Protein AF-A0A5Q3Q270-F1 (afdb_monomer_lite)

Sequence (62 aa):
MAREQHPSETERARRLAEVFGDVLPDTTSDERRSGSTGDEPEGRDESERWYRENRPPHHDPS

Organism: NCBI:txid2665642

Structure (mmCIF, N/CA/C/O backbone):
data_AF-A0A5Q3Q270-F1
#
_entry.id   AF-A0A5Q3Q270-F1
#
loop_
_atom_site.group_PDB
_atom_site.id
_atom_site.type_symbol
_atom_site.label_atom_id
_atom_site.label_alt_id
_atom_site.label_comp_id
_atom_site.label_asym_id
_atom_site.label_entity_id
_atom_site.label_seq_id
_atom_site.pdbx_PDB_ins_code
_atom_site.Cartn_x
_atom_site.Cartn_y
_atom_site.Cartn_z
_atom_site.occupancy
_atom_site.B_iso_or_equiv
_atom_site.auth_seq_id
_atom_site.auth_comp_id
_atom_site.auth_asym_id
_atom_site.auth_atom_id
_atom_site.pdbx_PDB_model_num
ATOM 1 N N . MET A 1 1 ? -26.530 8.922 -18.28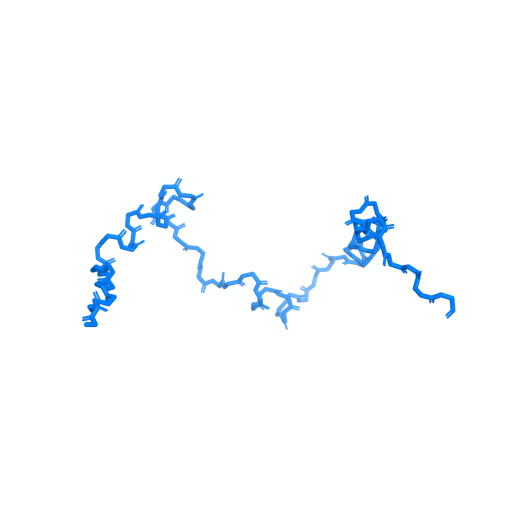0 1.00 46.09 1 MET A N 1
ATOM 2 C CA . MET A 1 1 ? -25.182 8.929 -17.677 1.00 46.09 1 MET A CA 1
ATOM 3 C C . MET A 1 1 ? -25.162 7.826 -16.634 1.00 46.09 1 MET A C 1
ATOM 5 O O . MET A 1 1 ? -25.985 7.877 -15.727 1.00 46.09 1 MET A O 1
ATOM 9 N N . ALA A 1 2 ? -24.363 6.776 -16.830 1.00 59.38 2 ALA A N 1
ATOM 10 C CA . ALA A 1 2 ? -24.255 5.698 -15.850 1.00 59.38 2 ALA A CA 1
ATOM 11 C C . ALA A 1 2 ? -23.534 6.246 -14.611 1.00 59.38 2 ALA A C 1
ATOM 13 O O . ALA A 1 2 ? -22.486 6.870 -14.747 1.00 59.38 2 ALA A O 1
ATOM 14 N N . ARG A 1 3 ? -24.119 6.079 -13.422 1.00 63.94 3 ARG A N 1
ATOM 15 C CA . ARG A 1 3 ? -23.400 6.334 -12.172 1.00 63.94 3 ARG A CA 1
ATOM 16 C C . ARG A 1 3 ? -22.341 5.247 -12.040 1.00 63.94 3 ARG A C 1
ATOM 18 O O . ARG A 1 3 ? -22.691 4.070 -12.033 1.00 63.94 3 ARG A O 1
ATOM 25 N N . GLU A 1 4 ? -21.077 5.639 -11.955 1.00 64.62 4 GLU A N 1
ATOM 26 C CA . GLU A 1 4 ? -20.011 4.750 -11.504 1.00 64.62 4 GLU A CA 1
ATOM 27 C C . GLU A 1 4 ? -20.355 4.312 -10.077 1.00 64.62 4 GLU A C 1
ATOM 29 O O . GLU A 1 4 ? -20.303 5.089 -9.124 1.00 64.62 4 GLU A O 1
ATOM 34 N N . GLN A 1 5 ? -20.827 3.076 -9.946 1.00 71.25 5 GLN A N 1
ATOM 35 C CA . GLN A 1 5 ? -21.121 2.480 -8.653 1.00 71.25 5 GLN A CA 1
ATOM 36 C C . GLN A 1 5 ? -19.769 2.134 -8.024 1.00 71.25 5 GLN A C 1
ATOM 38 O O . GLN A 1 5 ? -19.129 1.160 -8.421 1.00 71.25 5 GLN A O 1
ATOM 43 N N . HIS A 1 6 ? -19.301 2.956 -7.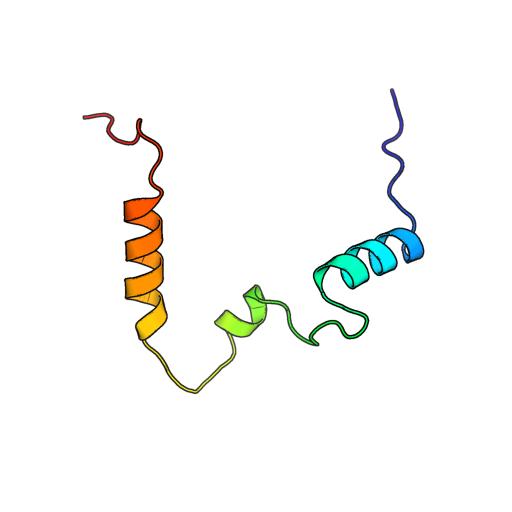087 1.00 77.81 6 HIS A N 1
ATOM 44 C CA . HIS A 1 6 ? -18.109 2.621 -6.318 1.00 77.81 6 HIS A CA 1
ATOM 45 C C . HIS A 1 6 ? -18.401 1.408 -5.423 1.00 77.81 6 HIS A C 1
ATOM 47 O O . HIS A 1 6 ? -19.479 1.347 -4.822 1.00 77.81 6 HIS A O 1
ATOM 53 N N . PRO A 1 7 ? -17.471 0.441 -5.334 1.00 82.31 7 PRO A N 1
ATOM 54 C CA . PRO A 1 7 ? -17.638 -0.706 -4.456 1.00 82.31 7 PRO A CA 1
ATOM 55 C C . PRO A 1 7 ? -17.753 -0.240 -3.006 1.00 82.31 7 PRO A C 1
ATOM 57 O O . PRO A 1 7 ? -17.119 0.737 -2.599 1.00 82.31 7 PRO A O 1
ATOM 60 N N . SER A 1 8 ? -18.539 -0.969 -2.222 1.00 92.00 8 SER A N 1
ATOM 61 C CA . SER A 1 8 ? -18.596 -0.766 -0.778 1.00 92.00 8 SER A CA 1
ATOM 62 C C . SER A 1 8 ? -17.226 -1.014 -0.134 1.00 92.00 8 SER A C 1
ATOM 64 O O . SER A 1 8 ? -16.375 -1.730 -0.672 1.00 92.00 8 SER A O 1
ATOM 66 N N . GLU A 1 9 ? -17.007 -0.458 1.058 1.00 89.19 9 GLU A N 1
ATOM 67 C CA . GLU A 1 9 ? -15.752 -0.650 1.797 1.00 89.19 9 GLU A CA 1
ATOM 68 C C . GLU A 1 9 ? -15.453 -2.132 2.055 1.00 89.19 9 GLU A C 1
ATOM 70 O O . GLU A 1 9 ? -14.307 -2.563 1.942 1.00 89.19 9 GLU A O 1
ATOM 75 N N . THR A 1 10 ? -16.488 -2.939 2.308 1.00 91.12 10 THR A N 1
ATOM 76 C CA . THR A 1 10 ? -16.364 -4.390 2.492 1.00 91.12 10 THR A CA 1
ATOM 77 C C . THR A 1 10 ? -15.902 -5.101 1.221 1.00 91.12 10 THR A C 1
ATOM 79 O O . THR A 1 10 ? -15.052 -5.988 1.280 1.00 91.12 10 THR A O 1
ATOM 82 N N . GLU A 1 11 ? -16.435 -4.724 0.059 1.00 93.06 11 GLU A N 1
ATOM 83 C CA . GLU A 1 11 ? -16.010 -5.293 -1.225 1.00 93.06 11 GLU A CA 1
ATOM 84 C C . GLU A 1 11 ? -14.570 -4.903 -1.558 1.00 93.06 11 GLU A C 1
ATOM 86 O O . GLU A 1 11 ? -13.797 -5.725 -2.055 1.00 93.06 11 GLU A O 1
ATOM 91 N N . ARG A 1 12 ? -14.186 -3.664 -1.234 1.00 91.06 12 ARG A N 1
ATOM 92 C CA . ARG A 1 12 ? -12.815 -3.184 -1.400 1.00 91.06 12 ARG A CA 1
ATOM 93 C C . ARG A 1 12 ? -11.844 -3.935 -0.486 1.00 91.06 12 ARG A C 1
ATOM 95 O O . ARG A 1 12 ? -10.808 -4.379 -0.968 1.00 91.06 12 ARG A O 1
ATOM 102 N N . ALA A 1 13 ? -12.192 -4.141 0.784 1.00 87.06 13 ALA A N 1
ATOM 103 C CA . ALA A 1 13 ? -11.372 -4.895 1.733 1.00 87.06 13 ALA A CA 1
ATOM 104 C C . ALA A 1 13 ? -11.165 -6.356 1.297 1.00 87.06 13 ALA A C 1
ATOM 106 O O . ALA A 1 13 ? -10.039 -6.841 1.318 1.00 87.06 13 ALA A O 1
ATOM 107 N N . ARG A 1 14 ? -12.218 -7.038 0.816 1.00 91.38 14 ARG A N 1
ATOM 108 C CA . ARG A 1 14 ? -12.108 -8.418 0.301 1.00 91.38 14 ARG A CA 1
ATOM 109 C C . ARG A 1 14 ? -11.164 -8.535 -0.894 1.00 91.38 14 ARG A C 1
ATOM 111 O O . ARG A 1 14 ? -10.355 -9.453 -0.931 1.00 91.38 14 ARG A O 1
ATOM 118 N N . ARG A 1 15 ? -11.242 -7.603 -1.851 1.00 90.62 15 ARG A N 1
ATOM 119 C CA . ARG A 1 15 ? -10.324 -7.581 -3.006 1.00 90.62 15 ARG A CA 1
ATOM 120 C C . ARG A 1 15 ? -8.877 -7.338 -2.596 1.00 90.62 15 ARG A C 1
ATOM 122 O O . ARG A 1 15 ? -7.973 -7.907 -3.190 1.00 90.62 15 ARG A O 1
ATOM 129 N N . LEU A 1 16 ? -8.654 -6.483 -1.599 1.00 88.25 16 LEU A N 1
ATOM 130 C CA . LEU A 1 16 ? -7.312 -6.269 -1.066 1.00 88.25 16 LEU A CA 1
ATOM 131 C C . LEU A 1 16 ? -6.794 -7.537 -0.379 1.00 88.25 16 LEU A C 1
ATOM 133 O O . LEU A 1 16 ? -5.655 -7.913 -0.624 1.00 88.25 16 LEU A O 1
ATOM 137 N N . ALA A 1 17 ? -7.631 -8.239 0.387 1.00 88.62 17 A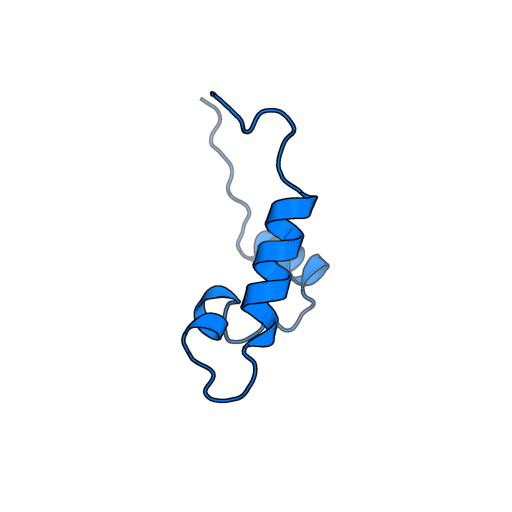LA A N 1
ATOM 138 C CA . ALA A 1 17 ? -7.239 -9.485 1.042 1.00 88.62 17 ALA A CA 1
ATOM 139 C C . ALA A 1 17 ? -6.914 -10.624 0.059 1.00 88.62 17 ALA A C 1
ATOM 141 O O . ALA A 1 17 ? -6.032 -11.431 0.331 1.00 88.62 17 ALA A O 1
ATOM 142 N N . GLU A 1 18 ? -7.555 -10.667 -1.112 1.00 89.38 18 GLU A N 1
ATOM 143 C CA . GLU A 1 18 ? -7.232 -11.635 -2.174 1.00 89.38 18 GLU A CA 1
ATOM 144 C C . GLU A 1 18 ? -5.788 -11.491 -2.690 1.00 89.38 18 GLU A C 1
ATOM 146 O O . GLU A 1 18 ? -5.148 -12.485 -3.026 1.00 89.38 18 GLU A O 1
ATOM 151 N N . VAL A 1 19 ? -5.264 -10.262 -2.728 1.00 88.06 19 VAL A N 1
ATOM 152 C CA . VAL A 1 19 ? -3.920 -9.959 -3.251 1.00 88.06 19 VAL A CA 1
ATOM 153 C C . VAL A 1 19 ? -2.876 -9.886 -2.136 1.00 88.06 19 VAL A C 1
ATOM 155 O O . VAL A 1 19 ? -1.747 -10.337 -2.313 1.00 88.06 19 VAL A O 1
ATOM 158 N N . PHE A 1 20 ? -3.244 -9.302 -0.996 1.00 84.25 20 PHE A N 1
ATOM 159 C CA . PHE A 1 20 ? -2.324 -8.931 0.082 1.00 84.25 20 PHE A CA 1
ATOM 160 C C . PHE A 1 20 ? -2.511 -9.755 1.366 1.00 84.25 20 PHE A C 1
ATOM 162 O O . PHE A 1 20 ? -1.678 -9.660 2.263 1.00 84.25 20 PHE A O 1
ATOM 169 N N . GLY A 1 21 ? -3.560 -10.580 1.456 1.00 84.81 21 GLY A N 1
ATOM 170 C CA . GLY A 1 21 ? -3.943 -11.300 2.671 1.00 84.81 21 GLY A CA 1
ATOM 171 C C . GLY A 1 21 ? -4.724 -10.440 3.673 1.00 84.81 21 GLY A C 1
ATOM 172 O O . GLY A 1 21 ? -4.957 -9.250 3.466 1.00 84.81 21 GLY A O 1
ATOM 173 N N . ASP A 1 22 ? -5.140 -11.050 4.783 1.00 80.38 22 ASP A N 1
ATOM 174 C CA . ASP A 1 22 ? -5.993 -10.397 5.792 1.00 80.38 22 ASP A CA 1
ATOM 175 C C . ASP A 1 22 ? -5.267 -9.313 6.609 1.00 80.38 22 ASP A C 1
ATOM 177 O O . ASP A 1 22 ? -5.904 -8.447 7.211 1.00 80.38 22 ASP A O 1
ATOM 181 N N . VAL A 1 23 ? -3.932 -9.355 6.635 1.00 81.88 23 VAL A N 1
ATO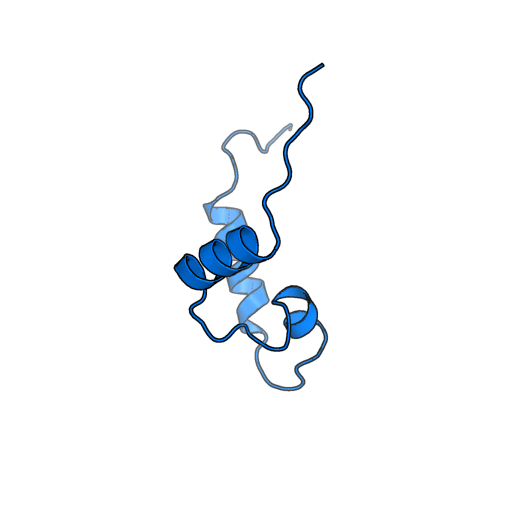M 182 C CA . VAL A 1 23 ? -3.085 -8.385 7.334 1.00 81.88 23 VAL A CA 1
ATOM 183 C C . VAL A 1 23 ? -2.490 -7.435 6.304 1.00 81.88 23 VAL A C 1
ATOM 185 O O . VAL A 1 23 ? -1.566 -7.792 5.575 1.00 81.88 23 VAL A O 1
ATOM 188 N N . LEU A 1 24 ? -3.015 -6.212 6.250 1.00 76.88 24 LEU A N 1
ATOM 189 C CA . LEU A 1 24 ? -2.411 -5.156 5.446 1.00 76.88 24 LEU A CA 1
ATOM 190 C C . LEU A 1 24 ? -1.188 -4.581 6.172 1.00 76.88 24 LEU A C 1
ATOM 192 O O . LEU A 1 24 ? -1.228 -4.431 7.394 1.00 76.88 24 LEU A O 1
ATOM 196 N N . PRO A 1 25 ? -0.111 -4.238 5.446 1.00 75.50 25 PRO A N 1
ATOM 197 C CA . PRO A 1 25 ? 1.024 -3.556 6.050 1.00 75.50 25 PRO A CA 1
ATOM 198 C C . PRO A 1 25 ? 0.599 -2.182 6.589 1.00 75.50 25 PRO A C 1
ATOM 200 O O . PRO A 1 25 ? -0.140 -1.458 5.923 1.00 75.50 25 PRO A O 1
ATOM 203 N N . ASP A 1 26 ? 1.120 -1.800 7.761 1.00 81.75 26 ASP A N 1
ATOM 204 C CA . ASP A 1 26 ? 0.856 -0.497 8.400 1.00 81.75 26 ASP A CA 1
ATOM 205 C C . ASP A 1 26 ? 1.331 0.702 7.566 1.00 81.75 26 ASP A C 1
ATOM 207 O O . ASP A 1 26 ? 0.922 1.835 7.804 1.00 81.75 26 ASP A O 1
ATOM 211 N N . THR A 1 27 ? 2.218 0.457 6.599 1.00 82.06 27 THR A N 1
ATOM 212 C CA . THR A 1 27 ? 2.790 1.471 5.711 1.00 82.06 27 THR A CA 1
ATOM 213 C C . THR A 1 27 ? 2.667 1.046 4.256 1.00 82.06 27 THR A C 1
ATOM 215 O O . THR A 1 27 ? 2.800 -0.133 3.902 1.00 82.06 27 THR A O 1
ATOM 218 N N . THR A 1 28 ? 2.439 2.022 3.384 1.00 79.94 28 THR A N 1
ATOM 219 C CA . THR A 1 28 ? 2.414 1.806 1.936 1.00 79.94 28 THR A CA 1
ATOM 220 C C . THR A 1 28 ? 3.832 1.705 1.366 1.00 79.94 28 THR A C 1
ATOM 222 O O . THR A 1 28 ? 4.816 2.137 1.973 1.00 79.94 28 THR A O 1
ATOM 225 N N . SER A 1 29 ? 3.967 1.132 0.166 1.00 74.88 29 SER A N 1
ATOM 226 C CA . SER A 1 29 ? 5.276 1.015 -0.492 1.00 74.88 29 SER A CA 1
ATOM 227 C C . SER A 1 29 ? 5.923 2.378 -0.775 1.00 74.88 29 SER A C 1
ATOM 229 O O . SER A 1 29 ? 7.150 2.467 -0.803 1.00 74.88 29 SER A O 1
ATOM 231 N N . ASP A 1 30 ? 5.121 3.427 -0.980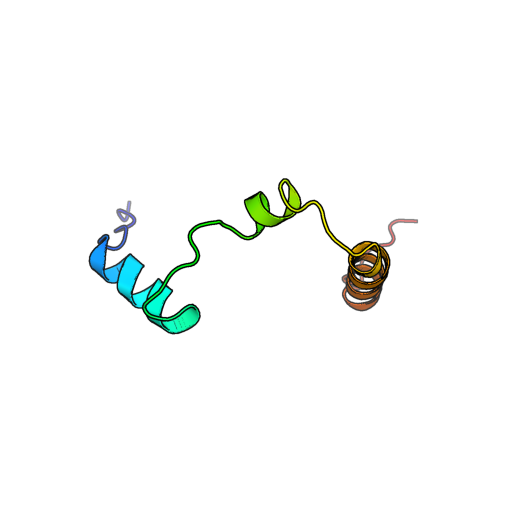 1.00 74.31 30 ASP A N 1
ATOM 232 C CA . ASP A 1 30 ? 5.604 4.795 -1.182 1.00 74.31 30 ASP A CA 1
ATOM 233 C C . ASP A 1 30 ? 6.201 5.394 0.096 1.00 74.31 30 ASP A C 1
ATOM 235 O O . ASP A 1 30 ? 7.248 6.035 0.045 1.00 74.31 30 ASP A O 1
ATOM 239 N N . GLU A 1 31 ? 5.597 5.121 1.253 1.00 75.38 31 GLU A N 1
ATOM 240 C CA . GLU A 1 31 ? 6.085 5.581 2.560 1.00 75.38 31 GLU A CA 1
ATOM 241 C C . GLU A 1 31 ? 7.373 4.862 2.973 1.00 75.38 31 GLU A C 1
ATOM 243 O O . GLU A 1 31 ? 8.295 5.483 3.508 1.00 75.38 31 GLU A O 1
ATOM 248 N N . ARG A 1 32 ? 7.490 3.566 2.655 1.00 70.56 32 ARG A N 1
ATOM 249 C CA . ARG A 1 32 ? 8.691 2.765 2.940 1.00 70.56 32 ARG A CA 1
ATOM 250 C C . ARG A 1 32 ? 9.943 3.318 2.248 1.00 70.56 32 ARG A C 1
ATOM 252 O O . ARG A 1 32 ? 11.032 3.220 2.807 1.00 70.56 32 ARG A O 1
ATOM 259 N N . ARG A 1 33 ? 9.790 3.964 1.082 1.00 62.75 33 ARG A N 1
ATOM 260 C CA . ARG A 1 33 ? 10.890 4.649 0.372 1.00 62.75 33 ARG A CA 1
ATOM 261 C C . ARG A 1 33 ? 11.418 5.886 1.102 1.00 62.75 33 ARG A C 1
ATOM 263 O O . ARG A 1 33 ? 12.550 6.281 0.850 1.00 62.75 33 ARG A O 1
ATOM 270 N N . SER A 1 34 ? 10.625 6.497 1.983 1.00 61.03 34 SER A N 1
ATOM 271 C CA . SER A 1 34 ? 10.984 7.747 2.663 1.00 61.03 34 SER A CA 1
ATOM 272 C C . SER A 1 34 ? 11.567 7.551 4.070 1.00 61.03 34 SER A C 1
ATOM 274 O O . SER A 1 34 ? 12.079 8.519 4.629 1.00 61.03 34 SER A O 1
ATOM 276 N N . GLY A 1 35 ? 11.456 6.356 4.667 1.00 51.31 35 GLY A N 1
ATOM 277 C CA . GLY A 1 35 ? 11.594 6.191 6.123 1.00 51.31 35 GLY A CA 1
ATOM 278 C C . GLY A 1 35 ? 12.584 5.148 6.645 1.00 51.31 35 GLY A C 1
ATOM 279 O O . GLY A 1 35 ? 12.730 5.055 7.861 1.00 51.31 35 GLY A O 1
ATOM 280 N N . SER A 1 36 ? 13.261 4.358 5.807 1.00 47.53 36 SER A N 1
ATOM 281 C CA . SER A 1 36 ? 14.180 3.327 6.313 1.00 47.53 36 SER A CA 1
ATOM 282 C C . SER A 1 36 ? 15.639 3.782 6.254 1.00 47.53 36 SER A C 1
ATOM 284 O O . SER A 1 36 ? 16.273 3.799 5.202 1.00 47.53 36 SER A O 1
ATOM 286 N N . THR A 1 37 ? 16.168 4.164 7.415 1.00 55.69 37 TH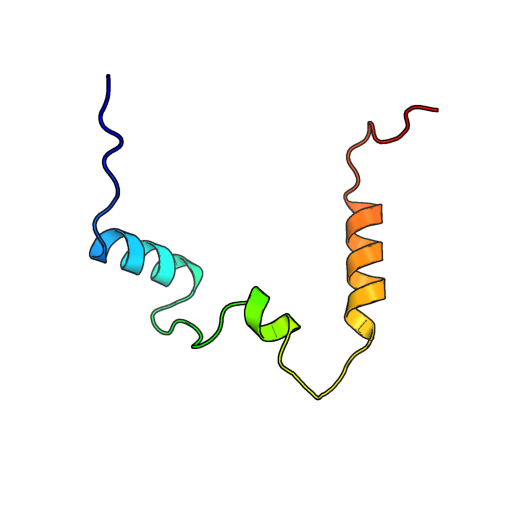R A N 1
ATOM 287 C CA . THR A 1 37 ? 17.603 4.108 7.700 1.00 55.69 37 THR A CA 1
ATOM 288 C C . THR A 1 37 ? 17.987 2.631 7.814 1.00 55.69 37 THR A C 1
ATOM 290 O O . THR A 1 37 ? 17.640 1.999 8.809 1.00 55.69 37 THR A O 1
ATOM 293 N N . GLY A 1 38 ? 18.681 2.095 6.809 1.00 44.94 38 GLY A N 1
ATOM 294 C CA . GLY A 1 38 ? 19.264 0.749 6.829 1.00 44.94 38 GLY A CA 1
ATOM 295 C C . GLY A 1 38 ? 19.174 0.057 5.471 1.00 44.94 38 GLY A C 1
ATOM 296 O O . GLY A 1 38 ? 18.135 -0.516 5.177 1.00 44.94 38 GLY A O 1
ATOM 297 N N . ASP A 1 39 ? 20.267 0.167 4.703 1.00 44.97 39 ASP A N 1
ATOM 298 C CA . ASP A 1 39 ? 20.765 -0.742 3.650 1.00 44.97 39 ASP A CA 1
ATOM 299 C C . ASP A 1 39 ? 19.741 -1.187 2.567 1.00 44.97 39 ASP A C 1
ATOM 301 O O . ASP A 1 39 ? 18.789 -1.901 2.839 1.00 44.97 39 ASP A O 1
ATOM 305 N N . GLU A 1 40 ? 19.826 -0.811 1.284 1.00 48.06 40 GLU A N 1
ATOM 306 C CA . GLU A 1 40 ? 21.000 -0.843 0.403 1.00 48.06 40 GLU A CA 1
ATOM 307 C C . GLU A 1 40 ? 20.900 0.133 -0.798 1.00 48.06 40 GLU A C 1
ATOM 309 O O . GLU A 1 40 ? 19.804 0.478 -1.250 1.00 48.06 40 GLU A O 1
ATOM 314 N N . PRO A 1 41 ? 22.040 0.531 -1.399 1.00 49.94 41 PRO A N 1
ATOM 315 C CA . PRO A 1 41 ? 22.096 1.179 -2.713 1.00 49.94 41 PRO A CA 1
ATOM 316 C C . PRO A 1 41 ? 21.750 0.249 -3.901 1.00 49.94 41 PRO A C 1
ATOM 318 O O . PRO A 1 41 ? 21.699 0.730 -5.034 1.00 49.94 41 PRO A O 1
ATOM 321 N N . GLU A 1 42 ? 21.476 -1.042 -3.671 1.00 52.03 42 GLU A N 1
ATOM 322 C CA . GLU A 1 42 ? 21.216 -2.053 -4.715 1.00 52.03 42 GLU A CA 1
ATOM 323 C C . GLU A 1 42 ? 19.988 -1.736 -5.594 1.00 52.03 42 GLU A C 1
ATOM 325 O O . GLU A 1 42 ? 19.984 -2.001 -6.797 1.00 52.03 42 GLU A O 1
ATOM 330 N N . GLY A 1 43 ? 18.987 -1.035 -5.054 1.00 53.50 43 GLY A N 1
ATOM 331 C CA . GLY A 1 43 ? 17.740 -0.774 -5.775 1.00 53.50 43 GLY A CA 1
ATOM 332 C C . GLY A 1 43 ? 17.840 0.219 -6.941 1.00 53.50 43 GLY A C 1
ATOM 333 O O . GLY A 1 43 ? 16.960 0.218 -7.806 1.00 53.50 43 GLY A O 1
ATOM 334 N N . ARG A 1 44 ? 18.871 1.080 -7.012 1.00 58.50 44 ARG A N 1
ATOM 335 C CA . ARG A 1 44 ? 19.002 2.035 -8.135 1.00 58.50 44 ARG A CA 1
ATOM 336 C C . ARG A 1 44 ? 19.420 1.313 -9.415 1.00 58.50 44 ARG A C 1
ATOM 338 O O . ARG A 1 44 ? 18.799 1.532 -10.455 1.00 58.50 44 ARG A O 1
ATOM 345 N N . ASP A 1 45 ? 20.413 0.432 -9.322 1.00 65.69 45 ASP A N 1
ATOM 346 C CA . ASP A 1 45 ? 20.919 -0.331 -10.465 1.00 65.69 45 ASP A CA 1
ATOM 347 C C . ASP A 1 45 ? 19.897 -1.358 -10.962 1.00 65.69 45 ASP A C 1
ATOM 349 O O . ASP A 1 45 ? 19.737 -1.538 -12.171 1.00 65.69 45 ASP A O 1
ATOM 353 N N . GLU A 1 46 ? 19.159 -1.997 -10.052 1.00 74.50 46 GLU A N 1
ATOM 354 C CA . GLU A 1 46 ? 18.069 -2.918 -10.388 1.00 74.50 46 GLU A CA 1
ATOM 355 C C . GLU A 1 46 ? 16.881 -2.198 -11.035 1.00 74.50 46 GLU A C 1
ATOM 357 O O . GLU A 1 46 ? 16.355 -2.659 -12.051 1.00 74.50 46 GLU A O 1
ATOM 362 N N . SER A 1 47 ? 16.504 -1.028 -10.507 1.00 77.31 47 SER A N 1
ATOM 363 C CA . SER A 1 47 ? 15.451 -0.198 -11.100 1.00 77.31 47 SER A CA 1
ATOM 364 C C . SER A 1 47 ? 15.841 0.259 -12.504 1.00 77.31 47 SER A C 1
ATOM 366 O O . SER A 1 47 ? 15.073 0.079 -13.448 1.00 77.31 47 SER A O 1
ATOM 368 N N . GLU A 1 48 ? 17.044 0.814 -12.683 1.00 81.88 48 GLU A N 1
ATOM 369 C CA . GLU A 1 48 ? 17.529 1.242 -14.001 1.00 81.88 48 GLU A CA 1
ATOM 370 C C . GLU A 1 48 ? 17.672 0.076 -14.987 1.00 81.88 48 GLU A C 1
ATOM 372 O O . GLU A 1 48 ? 17.387 0.239 -16.176 1.00 81.88 48 GLU A O 1
ATOM 377 N N . ARG A 1 49 ? 18.088 -1.104 -14.515 1.00 85.94 49 ARG A N 1
ATOM 378 C CA . ARG A 1 49 ? 18.146 -2.332 -15.317 1.00 85.94 49 ARG A CA 1
ATOM 379 C C . ARG A 1 49 ? 16.761 -2.735 -15.811 1.00 85.94 49 ARG A C 1
ATOM 381 O O . ARG A 1 49 ? 16.585 -2.899 -17.017 1.00 85.94 49 ARG A O 1
ATOM 388 N N . TRP A 1 50 ? 15.775 -2.799 -14.920 1.00 85.69 50 TRP A N 1
ATOM 389 C CA . TRP A 1 50 ? 14.397 -3.122 -15.281 1.00 85.69 50 TRP A CA 1
ATOM 390 C C . TRP A 1 50 ? 13.809 -2.117 -16.281 1.00 85.69 50 TRP A C 1
ATOM 392 O O . TRP A 1 50 ? 13.208 -2.526 -17.277 1.00 85.69 50 TRP A O 1
ATOM 402 N N . TYR A 1 51 ? 14.040 -0.813 -16.075 1.00 83.38 51 TYR A N 1
ATOM 403 C CA . TYR A 1 51 ? 13.600 0.237 -17.003 1.00 83.38 51 TYR A CA 1
ATOM 404 C C . TYR A 1 51 ? 14.216 0.091 -18.401 1.00 83.38 51 TYR A C 1
ATOM 406 O O . TYR A 1 51 ? 13.530 0.325 -19.396 1.00 83.38 51 TYR A O 1
ATOM 414 N N . ARG A 1 52 ? 15.497 -0.293 -18.496 1.00 85.31 52 ARG A N 1
ATOM 415 C CA . ARG A 1 52 ? 16.170 -0.541 -19.783 1.00 85.31 52 ARG A CA 1
ATOM 416 C C . ARG A 1 52 ? 15.620 -1.781 -20.490 1.00 85.31 52 ARG A C 1
ATOM 418 O O . ARG A 1 52 ? 15.424 -1.740 -21.700 1.00 85.31 52 ARG A O 1
ATOM 425 N N . GLU A 1 53 ? 15.347 -2.849 -19.747 1.00 88.81 53 GLU A N 1
ATOM 426 C CA . GLU A 1 53 ? 14.844 -4.123 -20.283 1.00 88.81 53 GLU A CA 1
ATOM 427 C C . GLU A 1 53 ? 13.364 -4.070 -20.698 1.00 88.81 53 GLU A C 1
ATOM 429 O O . GLU A 1 53 ? 12.953 -4.798 -21.597 1.00 88.81 53 GLU A O 1
ATOM 434 N N . ASN A 1 54 ? 12.570 -3.183 -20.089 1.00 90.06 54 ASN A N 1
ATOM 435 C CA . ASN A 1 54 ? 11.127 -3.061 -20.334 1.00 90.06 54 ASN A CA 1
ATOM 436 C C . ASN A 1 54 ? 10.750 -1.789 -21.107 1.00 90.06 54 ASN A C 1
ATOM 438 O O . ASN A 1 54 ? 9.588 -1.377 -21.099 1.00 90.06 54 ASN A O 1
ATOM 442 N N . ARG A 1 55 ? 11.712 -1.141 -21.774 1.00 85.25 55 ARG A N 1
ATOM 443 C CA . ARG A 1 55 ? 11.451 0.076 -22.549 1.00 85.25 55 ARG A CA 1
ATOM 444 C C . ARG A 1 55 ? 10.571 -0.265 -23.766 1.00 85.25 55 ARG A C 1
ATOM 446 O O . ARG A 1 55 ? 10.959 -1.115 -24.567 1.00 85.25 55 ARG A O 1
ATOM 453 N N . PRO A 1 56 ? 9.414 0.396 -23.956 1.00 83.19 56 PRO A N 1
ATOM 454 C CA . PRO A 1 56 ? 8.620 0.242 -25.172 1.00 83.19 56 PRO A CA 1
ATOM 455 C C . PRO A 1 56 ? 9.454 0.478 -26.452 1.00 83.19 56 PRO A C 1
ATOM 457 O O . PRO A 1 56 ? 10.327 1.349 -26.466 1.00 83.19 56 PRO A O 1
ATOM 460 N N . PRO A 1 57 ? 9.176 -0.232 -27.560 1.00 79.00 57 PRO A N 1
ATOM 461 C CA . PRO A 1 57 ? 10.024 -0.250 -28.762 1.00 79.00 57 PRO A CA 1
ATOM 462 C C . PRO A 1 57 ? 10.071 1.070 -29.558 1.00 79.00 57 PRO A C 1
ATOM 464 O O . PRO A 1 57 ? 10.728 1.140 -30.592 1.00 79.00 57 PRO A O 1
ATOM 467 N N . HIS A 1 58 ? 9.385 2.122 -29.104 1.00 72.69 58 HIS A N 1
ATOM 468 C CA . HIS A 1 58 ? 9.250 3.406 -29.803 1.00 72.69 58 HIS A CA 1
ATOM 469 C C . HIS A 1 58 ? 9.873 4.585 -29.041 1.00 72.69 58 HIS A C 1
ATOM 471 O O . HIS A 1 58 ? 9.427 5.720 -29.186 1.00 72.69 58 HIS A O 1
ATOM 477 N N . HIS A 1 59 ? 10.880 4.338 -28.202 1.00 66.12 59 HIS A N 1
ATOM 478 C CA . HIS A 1 59 ? 11.489 5.379 -27.368 1.00 66.12 59 HIS A CA 1
ATOM 479 C C . HIS A 1 59 ? 12.750 6.050 -27.940 1.00 66.12 59 HIS A C 1
ATOM 481 O O . HIS A 1 59 ? 13.576 6.535 -27.169 1.00 66.12 59 HIS A O 1
ATOM 487 N N . ASP A 1 60 ? 12.857 6.166 -29.260 1.00 64.00 60 ASP A N 1
ATOM 488 C CA . ASP A 1 60 ? 13.745 7.150 -29.886 1.00 64.00 60 ASP A CA 1
ATOM 489 C C . ASP A 1 60 ? 12.953 7.958 -30.924 1.00 64.00 60 ASP A C 1
ATOM 491 O O . ASP A 1 60 ? 12.735 7.484 -32.040 1.00 64.00 60 ASP A O 1
ATOM 495 N N . PRO A 1 61 ? 12.504 9.185 -30.614 1.00 63.81 61 PRO A N 1
ATOM 496 C CA . PRO A 1 61 ? 12.621 10.245 -31.591 1.00 63.81 61 PRO A CA 1
ATOM 497 C C . PRO A 1 61 ? 14.095 10.673 -31.605 1.00 63.81 61 PRO A C 1
ATOM 499 O O . PRO A 1 61 ? 14.642 11.059 -30.572 1.00 63.81 61 PRO A O 1
ATOM 502 N N . SER A 1 62 ? 14.736 10.517 -32.763 1.00 55.44 62 SER A N 1
ATOM 503 C CA . SER A 1 62 ? 16.051 11.096 -33.065 1.00 55.44 62 SER A CA 1
ATOM 504 C C . SER A 1 62 ? 16.143 12.582 -32.721 1.00 55.44 62 SER A C 1
ATOM 506 O O . SER A 1 62 ? 15.096 13.269 -32.773 1.00 55.44 62 SER A O 1
#

pLDDT: mean 73.97, std 14.35, range [44.94, 93.06]

Radius of gyration: 18.92 Å; chains: 1; bounding box: 47×23×42 Å

Foldseek 3Di:
DDPPDDDDPVVVQVVCCVPPNNDDDPDDPVVVVVDDPDDDPVVVVVVVVVCVVPPPPPPDPD

Secondary structure (DSSP, 8-state):
-----PPPHHHHHHHHHHHH-SS--SS-HHHHHHH--S--THHHHHHHHHHHHT--TT----